Protein AF-A0A8S2SNH1-F1 (afdb_monomer)

Sequence (111 aa):
MMDVDKSIFVLVSIPKTFIAVPIMQLVESNRLDLDTDINRYLSSSNQHINNPQYHYHHITLRQLLSHSVSIGYNLEMETTFAGFGDNAFSEMSLVDAFFHISESKRVELAI

InterPro domains:
  IPR001466 Beta-lactamase-related [PF00144] (6-83)
  IPR012338 Beta-lactamase/transpeptidase-like [G3DSA:3.40.710.10] (2-107)
  IPR012338 Beta-lactamase/transpeptidase-like [SSF56601] (7-81)
  IPR050789 Diverse Enzymatic Activities [PTHR43283] (6-75)

Radius of gyration: 17.14 Å; Cα contacts (8 Å, |Δi|>4): 57; chains: 1; bounding box: 36×29×54 Å

Solvent-accessible surface area (backbone atoms only — not comparable to full-atom values): 7310 Å² total; per-residue (Å²): 132,88,51,84,91,73,64,83,76,89,62,81,72,62,58,53,54,74,53,50,53,58,52,51,53,33,34,78,69,69,75,43,60,53,80,44,50,42,54,77,79,45,63,87,48,102,59,87,76,72,43,93,89,42,82,89,51,77,51,26,45,47,33,64,78,65,70,70,53,97,74,78,84,59,64,66,58,52,58,67,59,71,40,94,83,63,53,60,86,80,78,41,57,72,69,52,65,72,52,61,60,60,59,68,54,65,73,73,71,78,119

Foldseek 3Di:
DDDPVPDDDDPVCPCLCVVVVVVVVCVVVVNFDQQDQCCVVLVPAPDDDADPVCRPDGDGNVCVSVVVHPDDDPVVLCPVQVDDPHCCVVPHDPSCSVRVVVVVVVVVPPD

Secondary structure (DSSP, 8-state):
---TTT-----TTTTHHHHHHHHHHHHHTTSS-TTSBGGGTSTTSSS----TT-TTS--BHHHHHTT-S-----HHHHHHHSSTT--HHHHS-HHHHHHHHHHHTTTTS--

Organism: NCBI:txid392030

pLDDT: mean 73.15, std 19.47, range [30.73, 98.12]

Mean predicted aligned error: 11.0 Å

Structure (mmCIF, N/CA/C/O backbone):
data_AF-A0A8S2SNH1-F1
#
_entry.id   AF-A0A8S2SNH1-F1
#
loop_
_atom_site.group_PDB
_atom_site.id
_atom_site.type_symbol
_atom_site.label_atom_id
_atom_site.label_alt_id
_atom_site.label_comp_id
_atom_site.label_asym_id
_atom_site.label_entity_id
_atom_site.label_seq_id
_atom_site.pdbx_PDB_ins_code
_atom_site.Cartn_x
_atom_site.Cartn_y
_atom_site.Cartn_z
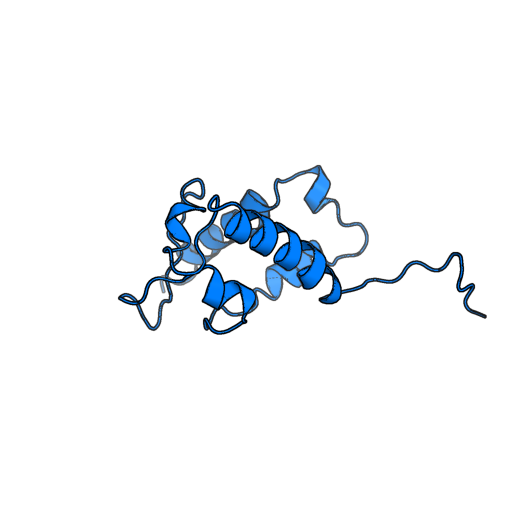_atom_site.occupancy
_atom_site.B_iso_or_equiv
_atom_site.auth_seq_id
_atom_site.auth_comp_id
_atom_site.auth_asym_id
_atom_site.auth_atom_id
_atom_site.pdbx_PDB_model_num
ATOM 1 N N . MET A 1 1 ? 15.694 9.735 -33.777 1.00 77.25 1 MET A N 1
ATOM 2 C CA . MET A 1 1 ? 14.233 9.646 -33.567 1.00 77.25 1 MET A CA 1
ATOM 3 C C . MET A 1 1 ? 13.980 8.558 -32.540 1.00 77.25 1 MET A C 1
ATOM 5 O O . MET A 1 1 ? 14.734 7.594 -32.539 1.00 77.25 1 MET A O 1
ATOM 9 N N . MET A 1 2 ? 13.010 8.742 -31.648 1.00 86.00 2 MET A N 1
ATOM 10 C CA . MET A 1 2 ? 12.643 7.741 -30.643 1.00 86.00 2 MET A CA 1
ATOM 11 C C . MET A 1 2 ? 11.981 6.529 -31.314 1.00 86.00 2 MET A C 1
ATOM 13 O O . MET A 1 2 ? 11.102 6.719 -32.152 1.00 86.00 2 MET A O 1
ATOM 17 N N . ASP A 1 3 ? 12.419 5.315 -30.973 1.00 92.25 3 ASP A N 1
ATOM 18 C CA . ASP A 1 3 ? 11.816 4.058 -31.442 1.00 92.25 3 ASP A CA 1
ATOM 19 C C . ASP A 1 3 ? 10.684 3.675 -30.481 1.00 92.25 3 ASP A C 1
ATOM 21 O O . ASP A 1 3 ? 10.941 3.320 -29.330 1.00 92.25 3 ASP A O 1
ATOM 25 N N . VAL A 1 4 ? 9.436 3.804 -30.926 1.00 89.88 4 VAL A N 1
ATOM 26 C CA . VAL A 1 4 ? 8.248 3.630 -30.075 1.00 89.88 4 VAL A CA 1
ATOM 27 C C . VAL A 1 4 ? 8.120 2.203 -29.535 1.00 89.88 4 VAL A C 1
ATOM 29 O O . VAL A 1 4 ? 7.610 2.023 -28.434 1.00 89.88 4 VAL A O 1
ATOM 32 N N . ASP A 1 5 ? 8.632 1.211 -30.268 1.00 90.88 5 ASP A N 1
ATOM 33 C CA . ASP A 1 5 ? 8.482 -0.207 -29.929 1.00 90.88 5 ASP A CA 1
ATOM 34 C C . ASP A 1 5 ? 9.577 -0.708 -28.975 1.00 90.88 5 ASP A C 1
ATOM 36 O O . ASP A 1 5 ? 9.447 -1.775 -28.375 1.00 90.88 5 ASP A O 1
ATOM 40 N N . LYS A 1 6 ? 10.677 0.044 -28.834 1.00 88.25 6 LYS A N 1
ATOM 41 C CA . LYS A 1 6 ? 11.852 -0.370 -28.041 1.00 88.25 6 LYS A CA 1
ATOM 42 C C . LYS A 1 6 ? 12.225 0.585 -26.922 1.00 88.25 6 LYS A C 1
ATOM 44 O O . LYS A 1 6 ? 13.031 0.227 -26.063 1.00 88.25 6 LYS A O 1
ATOM 49 N N . SER A 1 7 ? 11.700 1.806 -26.938 1.00 85.94 7 SER A N 1
ATOM 50 C CA . SER A 1 7 ? 12.052 2.790 -25.920 1.00 85.94 7 SER A CA 1
ATOM 51 C C . SER A 1 7 ? 11.372 2.457 -24.593 1.00 85.94 7 SER A C 1
ATOM 53 O O . SER A 1 7 ? 10.154 2.316 -24.525 1.00 85.94 7 SER A O 1
ATOM 55 N N . ILE A 1 8 ? 12.167 2.364 -23.527 1.00 82.75 8 ILE A N 1
ATOM 56 C CA . ILE A 1 8 ? 11.688 2.154 -22.157 1.00 82.75 8 ILE A CA 1
ATOM 57 C C . ILE A 1 8 ? 11.511 3.516 -21.482 1.00 82.75 8 ILE A C 1
ATOM 59 O O . ILE A 1 8 ? 12.373 4.389 -21.597 1.00 82.75 8 ILE A O 1
ATOM 63 N N . PHE A 1 9 ? 10.406 3.683 -20.755 1.00 78.81 9 PHE A N 1
ATOM 64 C CA . PHE A 1 9 ? 10.073 4.915 -20.045 1.00 78.81 9 PHE A CA 1
ATOM 65 C C . PHE A 1 9 ? 9.906 4.662 -18.551 1.00 78.81 9 PHE A C 1
ATOM 67 O O . PHE A 1 9 ? 9.274 3.690 -18.138 1.00 78.81 9 PHE A O 1
ATOM 74 N N . VAL A 1 10 ? 10.406 5.593 -17.740 1.00 75.69 10 VAL A N 1
ATOM 75 C CA . VAL A 1 10 ? 10.092 5.631 -16.311 1.00 75.69 10 VAL A CA 1
ATOM 76 C C . VAL A 1 10 ? 8.671 6.163 -16.150 1.00 75.69 10 VAL A C 1
ATOM 78 O O . VAL A 1 10 ? 8.372 7.296 -16.516 1.00 75.69 10 VAL A O 1
ATOM 81 N N . LEU A 1 11 ? 7.786 5.329 -15.607 1.00 79.56 11 LEU A N 1
ATOM 82 C CA . LEU A 1 11 ? 6.353 5.624 -15.504 1.00 79.56 11 LEU A CA 1
ATOM 83 C C . LEU A 1 11 ? 5.970 6.437 -14.251 1.00 79.56 11 LEU A C 1
ATOM 85 O O . LEU A 1 11 ? 4.816 6.847 -14.107 1.00 79.56 11 LEU A O 1
ATOM 89 N N . VAL A 1 12 ? 6.924 6.670 -13.344 1.00 80.31 12 VAL A N 1
ATOM 90 C CA . VAL A 1 12 ? 6.776 7.440 -12.096 1.00 80.31 12 VAL A CA 1
ATOM 91 C C . VAL A 1 12 ? 5.550 6.997 -11.289 1.00 80.31 12 VAL A C 1
ATOM 93 O O . VAL A 1 12 ? 5.585 5.951 -10.654 1.00 80.31 12 VAL A O 1
ATOM 96 N N . SER A 1 13 ? 4.455 7.764 -11.299 1.00 84.19 13 SER A N 1
ATOM 97 C CA . SER A 1 13 ? 3.272 7.510 -10.471 1.00 84.19 13 SER A CA 1
ATOM 98 C C . SER A 1 13 ? 2.193 6.673 -11.150 1.00 84.19 13 SER A C 1
ATOM 100 O O . SER A 1 13 ? 1.283 6.222 -10.461 1.00 84.19 13 SER A O 1
ATOM 102 N N . ILE A 1 14 ? 2.301 6.400 -12.453 1.00 85.94 14 ILE A N 1
ATOM 103 C CA . ILE A 1 14 ? 1.361 5.521 -13.167 1.00 85.94 14 ILE A CA 1
ATOM 104 C C . ILE A 1 14 ? 1.278 4.112 -12.533 1.00 85.94 14 ILE A C 1
ATOM 106 O O . ILE A 1 14 ? 0.162 3.623 -12.375 1.00 85.94 14 ILE A O 1
ATOM 110 N N . PRO A 1 15 ? 2.375 3.476 -12.065 1.00 87.81 15 PRO A N 1
ATOM 111 C CA . PRO A 1 15 ? 2.335 2.181 -11.378 1.00 87.81 15 PRO A CA 1
ATOM 112 C C . PRO A 1 15 ? 1.412 2.097 -10.150 1.00 87.81 15 PRO A C 1
ATOM 114 O O . PRO A 1 15 ? 1.038 0.997 -9.758 1.00 87.81 15 PRO A O 1
ATOM 117 N N . LYS A 1 16 ? 0.982 3.221 -9.554 1.00 84.94 16 LYS A N 1
ATOM 118 C CA . LYS A 1 16 ? 0.031 3.219 -8.424 1.00 84.94 16 LYS A CA 1
ATOM 119 C C . LYS A 1 16 ? -1.296 2.545 -8.783 1.00 84.94 16 LYS A C 1
ATOM 121 O O . LYS A 1 16 ? -1.911 1.933 -7.916 1.00 84.94 16 LYS A O 1
ATOM 126 N N . THR A 1 17 ? -1.711 2.581 -10.052 1.00 89.69 17 THR A N 1
ATOM 127 C CA . THR A 1 17 ? -2.916 1.868 -10.513 1.00 89.69 17 THR A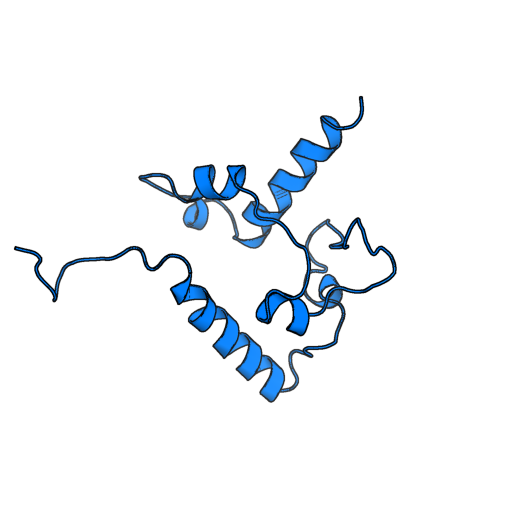 CA 1
ATOM 128 C C . THR A 1 17 ? -2.728 0.352 -10.485 1.00 89.69 17 THR A C 1
ATOM 130 O O . THR A 1 17 ? -3.632 -0.366 -10.069 1.00 89.69 17 THR A O 1
ATOM 133 N N . PHE A 1 18 ? -1.534 -0.136 -10.824 1.00 87.25 18 PHE A N 1
ATOM 134 C CA . PHE A 1 18 ? -1.179 -1.556 -10.762 1.00 87.25 18 PHE A CA 1
ATOM 135 C C . PHE A 1 18 ? -1.087 -2.088 -9.325 1.00 87.25 18 PHE A C 1
ATOM 137 O O . PHE A 1 18 ? -1.133 -3.297 -9.130 1.00 87.25 18 PHE A O 1
ATOM 144 N N . ILE A 1 19 ? -1.006 -1.204 -8.325 1.00 89.88 19 ILE A N 1
ATOM 145 C CA . ILE A 1 19 ? -1.113 -1.547 -6.900 1.00 89.88 19 ILE A CA 1
ATOM 146 C C . ILE A 1 19 ? -2.559 -1.411 -6.402 1.00 89.88 19 ILE A C 1
ATOM 148 O O . ILE A 1 19 ? -3.067 -2.297 -5.720 1.00 89.88 19 ILE A O 1
ATOM 152 N N . ALA A 1 20 ? -3.252 -0.330 -6.766 1.00 92.31 20 ALA A N 1
ATOM 153 C CA . ALA A 1 20 ? -4.617 -0.075 -6.311 1.00 92.31 20 ALA A CA 1
ATOM 154 C C . ALA A 1 20 ? -5.617 -1.127 -6.820 1.00 92.31 20 ALA A C 1
ATOM 156 O O . ALA A 1 20 ? -6.479 -1.566 -6.064 1.00 92.31 20 ALA A O 1
ATOM 157 N N . VAL A 1 21 ? -5.490 -1.569 -8.076 1.00 95.69 21 VAL A N 1
ATOM 158 C CA . VAL A 1 21 ? -6.386 -2.575 -8.673 1.00 95.69 21 VAL A CA 1
ATOM 159 C C . VAL A 1 21 ? -6.376 -3.907 -7.909 1.00 95.69 21 VAL A C 1
ATOM 161 O O . VAL A 1 21 ? -7.451 -4.324 -7.477 1.00 95.69 21 VAL A O 1
ATOM 164 N N . PRO A 1 22 ? -5.233 -4.583 -7.679 1.00 95.88 22 PRO A N 1
ATOM 165 C CA . PRO A 1 22 ? -5.232 -5.838 -6.930 1.00 95.88 22 PRO A CA 1
ATOM 166 C C . PRO A 1 22 ? -5.680 -5.658 -5.476 1.00 95.88 22 PRO A C 1
ATOM 168 O O . PRO A 1 22 ? -6.332 -6.545 -4.932 1.00 95.88 22 PRO A O 1
ATOM 171 N N . ILE A 1 23 ? -5.419 -4.503 -4.853 1.00 95.81 23 ILE A N 1
ATOM 172 C CA . ILE A 1 23 ? -5.975 -4.201 -3.528 1.00 95.81 23 ILE A CA 1
ATOM 173 C C . ILE A 1 23 ? -7.509 -4.188 -3.573 1.00 95.81 23 ILE A C 1
ATOM 175 O O . ILE A 1 23 ? -8.146 -4.821 -2.734 1.00 95.81 23 ILE A O 1
ATOM 179 N N . MET A 1 24 ? -8.112 -3.529 -4.564 1.00 97.19 24 MET A N 1
ATOM 180 C CA . MET A 1 24 ? -9.569 -3.510 -4.720 1.00 97.19 24 MET A CA 1
ATOM 181 C C . MET A 1 24 ? -10.143 -4.901 -5.020 1.00 97.19 24 MET A C 1
ATOM 183 O O . MET A 1 24 ? -11.184 -5.245 -4.474 1.00 97.19 24 MET A O 1
ATOM 187 N N . GLN A 1 25 ? -9.440 -5.745 -5.781 1.00 97.69 25 GLN A N 1
ATOM 188 C CA . GLN A 1 25 ? -9.833 -7.150 -5.978 1.00 97.69 25 GLN A CA 1
ATOM 189 C C . GLN A 1 25 ? -9.816 -7.942 -4.657 1.00 97.69 25 GLN A C 1
ATOM 191 O O . GLN A 1 25 ? -10.701 -8.758 -4.388 1.00 97.69 25 GLN A O 1
ATOM 196 N N . LEU A 1 26 ? -8.829 -7.693 -3.790 1.00 97.44 26 LEU A N 1
ATOM 197 C CA . LEU A 1 26 ? -8.785 -8.292 -2.455 1.00 97.44 26 LEU A CA 1
ATOM 198 C C . LEU A 1 26 ? -9.931 -7.789 -1.566 1.00 97.44 26 LEU A C 1
ATOM 200 O O . LEU A 1 26 ? -10.504 -8.591 -0.826 1.00 97.44 26 LEU A O 1
ATOM 204 N N . VAL A 1 27 ? -10.304 -6.511 -1.676 1.00 97.88 27 VAL A N 1
ATOM 205 C CA . VAL A 1 27 ? -11.489 -5.943 -1.010 1.00 97.88 27 VAL A CA 1
ATOM 206 C C . VAL A 1 27 ? -12.770 -6.617 -1.501 1.00 97.88 27 VAL A C 1
ATOM 208 O O . VAL A 1 27 ? -13.558 -7.086 -0.685 1.00 97.88 27 VAL A O 1
ATOM 211 N N . GLU A 1 28 ? -12.955 -6.755 -2.816 1.00 98.12 28 GLU A N 1
ATOM 212 C CA . GLU A 1 28 ? -14.110 -7.451 -3.406 1.00 98.12 28 GLU A CA 1
ATOM 213 C C . GLU A 1 28 ? -14.224 -8.902 -2.917 1.00 98.12 28 GLU A C 1
ATOM 215 O O . GLU A 1 28 ? -15.320 -9.404 -2.670 1.00 98.12 28 GLU A O 1
ATOM 220 N N . SER A 1 29 ? -13.088 -9.574 -2.709 1.00 98.06 29 SER A N 1
ATOM 221 C CA . SER A 1 29 ? -13.041 -10.935 -2.159 1.00 98.06 29 SER A CA 1
ATOM 222 C C . SER A 1 29 ? -13.149 -11.018 -0.625 1.00 98.06 29 SER A C 1
ATOM 224 O O . SER A 1 29 ? -12.978 -12.102 -0.065 1.00 98.06 29 SER A O 1
ATOM 226 N N . ASN A 1 30 ? -13.438 -9.904 0.063 1.00 96.50 30 ASN A N 1
ATOM 227 C CA . ASN A 1 30 ? -13.500 -9.779 1.528 1.00 96.50 30 ASN A CA 1
ATOM 228 C C . ASN A 1 30 ? -12.207 -10.204 2.250 1.00 96.50 30 ASN A C 1
ATOM 230 O O . ASN A 1 30 ? -12.237 -10.695 3.379 1.00 96.50 30 ASN A O 1
ATOM 234 N N . ARG A 1 31 ? -11.051 -10.054 1.595 1.00 95.81 31 ARG A N 1
ATOM 235 C CA . ARG A 1 31 ? -9.728 -10.358 2.172 1.00 95.81 31 ARG A CA 1
ATOM 236 C C . ARG A 1 31 ? -9.062 -9.125 2.765 1.00 95.81 31 ARG A C 1
ATOM 238 O O . ARG A 1 31 ? -8.227 -9.261 3.654 1.00 95.81 31 ARG A O 1
ATOM 245 N N . LEU A 1 32 ? -9.449 -7.948 2.284 1.00 96.44 32 LEU A N 1
ATOM 246 C CA . LEU A 1 32 ? -9.103 -6.647 2.841 1.00 96.44 32 LEU A CA 1
ATOM 247 C C . LEU A 1 32 ? -10.383 -5.842 3.072 1.00 96.44 32 LEU A C 1
ATOM 249 O O . LEU A 1 32 ? -11.398 -6.066 2.418 1.00 96.44 32 LEU A O 1
ATOM 253 N N . ASP A 1 33 ? -10.311 -4.891 3.988 1.00 97.44 33 ASP A N 1
ATOM 254 C CA . ASP A 1 33 ? -11.365 -3.941 4.311 1.00 97.44 33 ASP A CA 1
ATOM 255 C C . ASP A 1 33 ? -10.770 -2.531 4.188 1.00 97.44 33 ASP A C 1
ATOM 257 O O . ASP A 1 33 ? -9.685 -2.239 4.700 1.00 97.44 33 ASP A O 1
ATOM 261 N N . LEU A 1 34 ? -11.470 -1.667 3.455 1.00 97.00 34 LEU A N 1
ATOM 262 C CA . LEU A 1 34 ? -11.032 -0.306 3.162 1.00 97.00 34 LEU A CA 1
ATOM 263 C C . LEU A 1 34 ? -10.994 0.599 4.394 1.00 97.00 34 LEU A C 1
ATOM 265 O O . LEU A 1 34 ? -10.229 1.564 4.399 1.00 97.00 34 LEU A O 1
ATOM 269 N N . ASP A 1 35 ? -11.806 0.305 5.405 1.00 95.88 35 ASP A N 1
ATOM 270 C CA . ASP A 1 35 ? -12.023 1.155 6.576 1.00 95.88 35 ASP A CA 1
ATOM 271 C C . ASP A 1 35 ? -11.382 0.573 7.849 1.00 95.88 35 ASP A C 1
ATOM 273 O O . ASP A 1 35 ? -11.418 1.186 8.916 1.00 95.88 35 ASP A O 1
ATOM 277 N N . THR A 1 36 ? -10.719 -0.580 7.730 1.00 94.62 36 THR A N 1
ATOM 278 C CA . THR A 1 36 ? -9.870 -1.136 8.787 1.00 94.62 36 THR A CA 1
ATOM 279 C C . THR A 1 36 ? -8.592 -0.304 8.973 1.00 94.62 36 THR A C 1
ATOM 281 O O . THR A 1 36 ? -7.997 0.173 8.003 1.00 9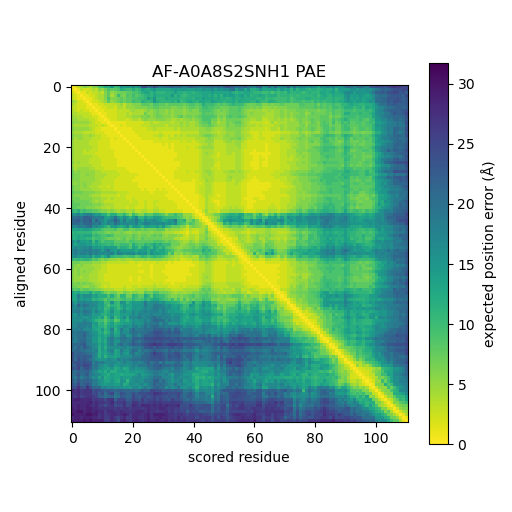4.62 36 THR A O 1
ATOM 284 N N . ASP A 1 37 ? -8.152 -0.156 10.230 1.00 92.12 37 ASP A N 1
ATOM 285 C CA . ASP A 1 37 ? -6.850 0.428 10.581 1.00 92.12 37 ASP A CA 1
ATOM 286 C C . ASP A 1 37 ? -5.716 -0.311 9.854 1.00 92.12 37 ASP A C 1
ATOM 288 O O . ASP A 1 37 ? -5.552 -1.527 9.998 1.00 92.12 37 ASP A O 1
ATOM 292 N N . ILE A 1 38 ? -4.910 0.438 9.102 1.00 90.69 38 ILE A N 1
ATOM 293 C CA . ILE A 1 38 ? -3.801 -0.070 8.299 1.00 90.69 38 ILE A CA 1
ATOM 294 C C . ILE A 1 38 ? -2.798 -0.883 9.122 1.00 90.69 38 ILE A C 1
ATOM 296 O O . ILE A 1 38 ? -2.217 -1.844 8.614 1.00 90.69 38 ILE A O 1
ATOM 300 N N . ASN A 1 39 ? -2.637 -0.564 10.409 1.00 88.12 39 ASN A N 1
ATOM 301 C CA . ASN A 1 39 ? -1.741 -1.291 11.303 1.00 88.12 39 ASN A CA 1
ATOM 302 C C . ASN A 1 39 ? -2.139 -2.763 11.475 1.00 88.12 39 ASN A C 1
ATOM 304 O O . ASN A 1 39 ? -1.293 -3.573 11.837 1.00 88.12 39 ASN A O 1
ATOM 308 N N . ARG A 1 40 ? -3.391 -3.147 11.181 1.00 90.50 40 ARG A N 1
ATOM 309 C CA . ARG A 1 40 ? -3.806 -4.561 11.174 1.00 90.50 40 ARG A CA 1
ATOM 310 C C . ARG A 1 40 ? -3.242 -5.345 9.992 1.00 90.50 40 ARG A C 1
ATOM 312 O O . ARG A 1 40 ? -3.117 -6.560 10.092 1.00 90.50 40 ARG A O 1
ATOM 319 N N . TYR A 1 41 ? -2.931 -4.670 8.887 1.00 87.56 41 TYR A N 1
ATOM 320 C CA . TYR A 1 41 ? -2.336 -5.281 7.696 1.00 87.56 41 TYR A CA 1
ATOM 321 C C . TYR A 1 41 ? -0.813 -5.184 7.698 1.00 87.56 41 TYR A C 1
ATOM 323 O O . TYR A 1 41 ? -0.142 -6.059 7.162 1.00 87.56 41 TYR A O 1
ATOM 331 N N . LEU A 1 42 ? -0.273 -4.133 8.318 1.00 82.62 42 LEU A N 1
ATOM 332 C CA . LEU A 1 42 ? 1.162 -3.859 8.373 1.00 82.62 42 LEU A CA 1
ATOM 333 C C . LEU A 1 42 ? 1.801 -4.254 9.710 1.00 82.62 42 LEU A C 1
ATOM 335 O O . LEU A 1 42 ? 2.946 -3.909 9.956 1.00 82.62 42 LEU A O 1
ATOM 339 N N . SER A 1 43 ? 1.108 -5.022 10.555 1.00 67.94 43 SER A N 1
ATOM 340 C CA . SER A 1 43 ? 1.542 -5.406 11.910 1.00 67.94 43 SER A CA 1
ATOM 341 C C . SER A 1 43 ? 2.882 -6.149 11.999 1.00 67.94 43 SER A C 1
ATOM 343 O O . SER A 1 43 ? 3.383 -6.360 13.098 1.00 67.94 43 SER A O 1
ATOM 345 N N . SER A 1 44 ? 3.444 -6.595 10.874 1.00 62.25 44 SER A N 1
ATOM 346 C CA . SER A 1 44 ? 4.781 -7.189 10.803 1.00 62.25 44 SER A CA 1
ATOM 347 C C . SER A 1 44 ? 5.913 -6.159 10.769 1.00 62.25 44 SER A C 1
ATOM 349 O O . SER A 1 44 ? 7.064 -6.543 10.952 1.00 62.25 44 SER A O 1
ATOM 351 N N . SER A 1 45 ? 5.633 -4.875 10.523 1.00 59.91 45 SER A N 1
ATOM 352 C CA . SER A 1 45 ? 6.632 -3.828 10.715 1.00 59.91 45 SER A CA 1
ATOM 353 C C . SER A 1 45 ? 6.778 -3.562 12.216 1.00 59.91 45 SER A C 1
ATOM 355 O O . SER A 1 45 ? 5.793 -3.456 12.946 1.00 59.91 45 SER A O 1
ATOM 357 N N . ASN A 1 46 ? 8.007 -3.390 12.706 1.00 58.94 46 ASN A N 1
ATOM 358 C CA . ASN A 1 46 ? 8.269 -2.959 14.089 1.00 58.94 46 ASN A CA 1
ATOM 359 C C . ASN A 1 46 ? 7.810 -1.502 14.358 1.00 58.94 46 ASN A C 1
ATOM 361 O O . ASN A 1 46 ? 8.258 -0.863 15.308 1.00 58.94 46 ASN A O 1
ATOM 365 N N . GLN A 1 47 ? 6.935 -0.944 13.514 1.00 66.19 47 GLN A N 1
ATOM 366 C CA . GLN A 1 47 ? 6.527 0.452 13.513 1.00 66.19 47 GLN A CA 1
ATOM 367 C C . GLN A 1 47 ? 5.015 0.578 13.434 1.00 66.19 47 GLN A C 1
ATOM 369 O O . GLN A 1 47 ? 4.379 0.192 12.457 1.00 66.19 47 GLN A O 1
ATOM 374 N N . HIS A 1 48 ? 4.454 1.198 14.466 1.00 77.25 48 HIS A N 1
ATOM 375 C CA . HIS A 1 48 ? 3.066 1.620 14.458 1.00 77.25 48 HIS A CA 1
ATOM 376 C C . HIS A 1 48 ? 2.928 2.897 13.623 1.00 77.25 48 HIS A C 1
ATOM 378 O O . HIS A 1 48 ? 3.556 3.913 13.925 1.00 77.25 48 HIS A O 1
ATOM 384 N N . ILE A 1 49 ? 2.117 2.836 12.571 1.00 78.38 49 ILE A N 1
ATOM 385 C CA . ILE A 1 49 ? 1.881 3.934 11.638 1.00 78.38 49 ILE A CA 1
ATOM 386 C C . ILE A 1 49 ? 0.734 4.779 12.179 1.00 78.38 49 ILE A C 1
ATOM 388 O O . ILE A 1 49 ? -0.424 4.362 12.182 1.00 78.38 49 ILE A O 1
ATOM 392 N N . ASN A 1 50 ? 1.056 5.988 12.620 1.00 79.12 50 ASN A N 1
ATOM 393 C CA . ASN A 1 50 ? 0.096 6.952 13.132 1.00 79.12 50 ASN A CA 1
ATOM 394 C C . ASN A 1 50 ? 0.307 8.330 12.499 1.00 79.12 50 ASN A C 1
ATOM 396 O O . ASN A 1 50 ? 1.405 8.685 12.073 1.00 79.12 50 ASN A O 1
ATOM 400 N N . ASN A 1 51 ? -0.759 9.129 12.449 1.00 76.06 51 ASN A N 1
ATOM 401 C CA . ASN A 1 51 ? -0.648 10.522 12.041 1.00 76.06 51 ASN A CA 1
ATOM 402 C C . ASN A 1 51 ? -0.198 11.368 13.251 1.00 76.06 51 ASN A C 1
ATOM 404 O O . ASN A 1 51 ? -0.969 11.470 14.209 1.00 76.06 51 ASN A O 1
ATOM 408 N N . PRO A 1 52 ? 0.982 12.017 13.216 1.00 72.88 52 PRO A N 1
ATOM 409 C CA . PRO A 1 52 ? 1.497 12.807 14.338 1.00 72.88 52 PRO A CA 1
ATOM 410 C C . PRO A 1 52 ? 0.680 14.077 14.633 1.00 72.88 52 PRO A C 1
ATOM 412 O O . PRO A 1 52 ? 0.844 14.690 15.680 1.00 72.88 52 PRO A O 1
ATOM 415 N N . GLN A 1 53 ? -0.213 14.499 13.736 1.00 74.62 53 GLN A N 1
ATOM 416 C CA . GLN A 1 53 ? -1.138 15.609 13.991 1.00 74.62 53 GLN A CA 1
ATOM 417 C C . GLN A 1 53 ? -2.510 15.136 14.495 1.00 74.62 53 GLN A C 1
ATOM 419 O O . GLN A 1 53 ? -3.237 15.912 15.111 1.00 74.62 53 GLN A O 1
ATOM 424 N N . TYR A 1 54 ? -2.866 13.865 14.278 1.00 75.44 54 TYR A N 1
ATOM 425 C CA . TYR A 1 54 ? -4.188 13.314 14.593 1.00 75.44 54 TYR A CA 1
ATOM 426 C C . TYR A 1 54 ? -4.074 11.930 15.242 1.00 75.44 54 TYR A C 1
ATOM 428 O O . TYR A 1 54 ? -4.499 10.923 14.683 1.00 75.44 54 TYR A O 1
ATOM 436 N N . HIS A 1 55 ? -3.527 11.887 16.459 1.00 68.75 55 HIS A N 1
ATOM 437 C CA . HIS A 1 55 ? -3.164 10.647 17.163 1.00 68.75 55 HIS A CA 1
ATOM 438 C C . HIS A 1 55 ? -4.337 9.687 17.432 1.00 68.75 55 HIS A C 1
ATOM 440 O O . HIS A 1 55 ? -4.113 8.499 17.634 1.00 68.75 55 HIS A O 1
ATOM 446 N N . TYR A 1 56 ? -5.575 10.190 17.446 1.00 67.69 56 TYR A N 1
ATOM 447 C CA . TYR A 1 56 ? -6.784 9.395 17.705 1.00 67.69 56 TYR A CA 1
ATOM 448 C C . TYR A 1 56 ? -7.510 8.937 16.433 1.00 67.69 56 TYR A C 1
ATOM 450 O O . TYR A 1 56 ? -8.551 8.293 16.528 1.00 67.69 56 TYR A O 1
ATOM 458 N N . HIS A 1 57 ? -6.996 9.282 15.249 1.00 78.19 57 HIS A N 1
ATOM 459 C CA . HIS A 1 57 ? -7.586 8.872 13.979 1.00 78.19 57 HIS A CA 1
ATOM 460 C C . HIS A 1 57 ? -6.738 7.762 13.370 1.00 78.19 57 HIS A C 1
ATOM 462 O O . HIS A 1 57 ? -5.597 7.986 12.963 1.00 78.19 57 HIS A O 1
ATOM 468 N N . HIS A 1 58 ? -7.313 6.565 13.306 1.00 87.81 58 HIS A N 1
ATOM 469 C CA . HIS A 1 58 ? -6.712 5.453 12.586 1.00 87.81 58 HIS A CA 1
ATOM 470 C C . HIS A 1 58 ? -6.577 5.805 11.103 1.00 87.81 58 HIS A C 1
ATOM 472 O O . HIS A 1 58 ? -7.459 6.442 10.521 1.00 87.81 58 HIS A O 1
ATOM 478 N N . ILE A 1 59 ? -5.468 5.379 10.505 1.00 90.06 59 ILE A N 1
ATOM 479 C CA . ILE A 1 59 ? -5.231 5.520 9.070 1.00 90.06 59 ILE A CA 1
ATOM 480 C C . ILE A 1 59 ? -5.825 4.292 8.394 1.00 90.06 59 ILE A C 1
ATOM 482 O O . ILE A 1 59 ? -5.491 3.171 8.766 1.00 90.06 59 ILE A O 1
ATOM 486 N N . THR A 1 60 ? -6.694 4.488 7.408 1.00 93.38 60 THR A N 1
ATOM 487 C CA . THR A 1 60 ? -7.343 3.383 6.695 1.00 93.38 60 THR A CA 1
ATOM 488 C C . THR A 1 60 ? -6.751 3.164 5.309 1.00 93.38 60 THR A C 1
ATOM 490 O O . THR A 1 60 ? -6.131 4.052 4.712 1.00 93.38 60 THR A O 1
ATOM 493 N N . LEU A 1 61 ? -6.977 1.971 4.758 1.00 93.56 61 LEU A N 1
ATOM 494 C CA . LEU A 1 61 ? -6.557 1.634 3.400 1.00 93.56 61 LEU A CA 1
ATOM 495 C C . LEU A 1 61 ? -7.201 2.568 2.361 1.00 93.56 61 LEU A C 1
ATOM 497 O O . LEU A 1 61 ? -6.527 3.002 1.428 1.00 93.56 61 LEU A O 1
ATOM 501 N N . ARG A 1 62 ? -8.466 2.963 2.566 1.00 95.12 62 ARG A N 1
ATOM 502 C CA . ARG A 1 62 ? -9.155 3.974 1.748 1.00 95.12 62 ARG A CA 1
ATOM 503 C C . ARG A 1 62 ? -8.370 5.275 1.687 1.00 95.12 62 ARG A C 1
ATOM 505 O O . ARG A 1 62 ? -8.119 5.775 0.597 1.00 95.12 62 ARG A O 1
ATOM 512 N N . GLN A 1 63 ? -7.975 5.801 2.845 1.00 92.56 63 GLN A N 1
ATOM 513 C CA . GLN A 1 63 ? -7.281 7.085 2.943 1.00 92.56 63 GLN A CA 1
ATOM 514 C C . GLN A 1 63 ? -5.905 7.055 2.271 1.00 92.56 63 GLN A C 1
ATOM 516 O O . GLN A 1 63 ? -5.488 8.063 1.700 1.00 92.56 63 GLN A O 1
ATOM 521 N N . LEU A 1 64 ? -5.215 5.909 2.311 1.00 90.38 64 LEU A N 1
ATOM 522 C CA . LEU A 1 64 ? -3.946 5.712 1.609 1.00 90.38 64 LEU A CA 1
ATOM 523 C C . LEU A 1 64 ? -4.134 5.683 0.091 1.00 90.38 64 LEU A C 1
ATOM 525 O O . LEU A 1 64 ? -3.432 6.394 -0.624 1.00 90.38 64 LEU A O 1
ATOM 529 N N . LEU A 1 65 ? -5.107 4.910 -0.402 1.00 91.75 65 LEU A N 1
ATOM 530 C CA . LEU A 1 65 ? -5.395 4.799 -1.836 1.00 91.75 65 LEU A CA 1
ATOM 531 C C . LEU A 1 65 ? -5.919 6.110 -2.442 1.00 91.75 65 LEU A C 1
ATOM 533 O O . LEU A 1 65 ? -5.720 6.352 -3.631 1.00 91.75 65 LEU A O 1
ATOM 537 N N . SER A 1 66 ? -6.579 6.954 -1.643 1.00 91.69 66 SER A N 1
ATOM 538 C CA . SER A 1 66 ? -7.162 8.227 -2.083 1.00 91.69 66 SER A CA 1
ATOM 539 C C . SER A 1 66 ? -6.314 9.459 -1.763 1.00 91.69 66 SER A C 1
ATOM 541 O O . SER A 1 66 ? -6.802 10.578 -1.925 1.00 91.69 66 SER A O 1
ATOM 543 N N . HIS A 1 67 ? -5.076 9.291 -1.280 1.00 88.56 67 HIS A N 1
ATOM 544 C CA . HIS A 1 67 ? -4.208 10.402 -0.861 1.00 88.56 67 HIS A CA 1
ATOM 545 C C . HIS A 1 67 ? -4.891 11.382 0.115 1.00 88.56 67 HIS A C 1
ATOM 547 O O . HIS A 1 67 ? -4.706 12.594 0.042 1.00 88.56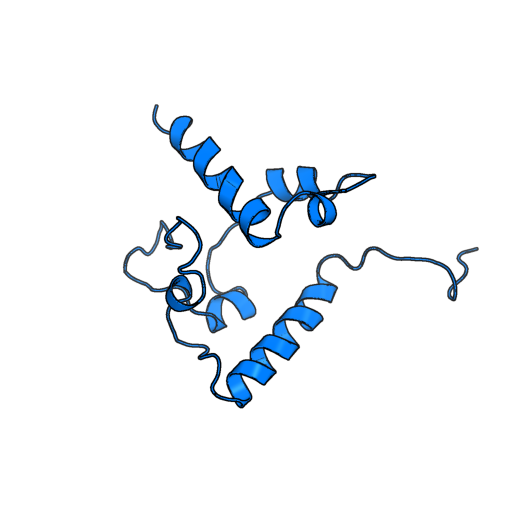 67 HIS A O 1
ATOM 553 N N . SER A 1 68 ? -5.726 10.868 1.019 1.00 86.81 68 SER A N 1
ATOM 554 C CA . SER A 1 68 ? -6.529 11.686 1.943 1.00 86.81 68 SER A CA 1
ATOM 555 C C . SER A 1 68 ? -5.978 11.716 3.369 1.00 86.81 68 SER A C 1
ATOM 557 O O . SER A 1 68 ? -6.572 12.332 4.250 1.00 86.81 68 SER A O 1
AT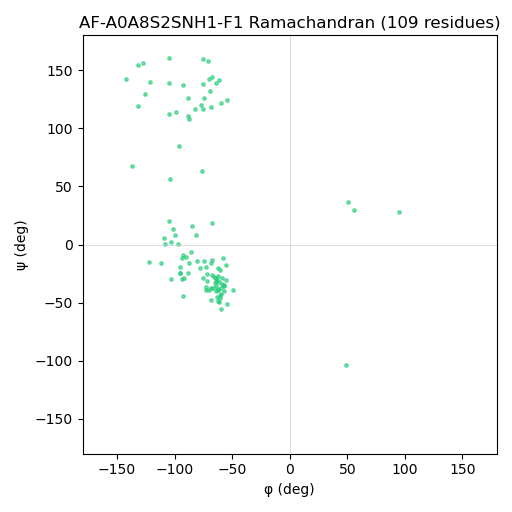OM 559 N N . VAL A 1 69 ? -4.840 11.063 3.605 1.00 82.94 69 VAL A N 1
ATOM 560 C CA . VAL A 1 69 ? -4.072 11.176 4.845 1.00 82.94 69 VAL A CA 1
ATOM 561 C C . VAL A 1 69 ? -2.838 12.043 4.601 1.00 82.94 69 VAL A C 1
ATOM 563 O O . VAL A 1 69 ? -2.173 11.921 3.574 1.00 82.94 69 VAL A O 1
ATOM 566 N N . SER A 1 70 ? -2.523 12.918 5.556 1.00 73.94 70 SER A N 1
ATOM 567 C CA . SER A 1 70 ? -1.350 13.799 5.512 1.00 73.94 70 SER A CA 1
ATOM 568 C C . SER A 1 70 ? -0.057 13.029 5.835 1.00 73.94 70 SER A C 1
ATOM 570 O O . SER A 1 70 ? 0.577 13.255 6.863 1.00 73.94 70 SER A O 1
ATOM 572 N N . ILE A 1 71 ? 0.302 12.060 4.987 1.00 73.38 71 ILE A N 1
ATOM 573 C CA . ILE A 1 71 ? 1.603 11.377 5.015 1.00 73.38 71 ILE A CA 1
ATOM 574 C C . ILE A 1 71 ? 2.475 12.036 3.947 1.00 73.38 71 ILE A C 1
ATOM 576 O O . ILE A 1 71 ? 2.160 11.990 2.759 1.00 73.38 71 ILE A O 1
ATOM 580 N N . GLY A 1 72 ? 3.540 12.703 4.390 1.00 65.44 72 GLY A N 1
ATOM 581 C CA . GLY A 1 72 ? 4.453 13.433 3.516 1.00 65.44 72 GLY A CA 1
ATOM 582 C C . GLY A 1 72 ? 5.391 12.523 2.723 1.00 65.44 72 GLY A C 1
ATOM 583 O O . GLY A 1 72 ? 5.652 11.381 3.100 1.00 65.44 72 GLY A O 1
ATOM 584 N N . TYR A 1 73 ? 5.930 13.065 1.632 1.00 64.00 73 TYR A N 1
ATOM 585 C CA . TYR A 1 73 ? 6.995 12.429 0.862 1.00 64.00 73 TYR A CA 1
ATOM 586 C C . TYR A 1 73 ? 8.270 12.307 1.698 1.00 64.00 73 TYR A C 1
ATOM 588 O O . TYR A 1 73 ? 8.666 13.254 2.380 1.00 64.00 73 TYR A O 1
ATOM 596 N N . ASN A 1 74 ? 8.955 11.172 1.585 1.00 65.25 74 ASN A N 1
ATOM 597 C CA . ASN A 1 74 ? 10.322 11.038 2.067 1.00 65.25 74 ASN A CA 1
ATOM 598 C C . ASN A 1 74 ? 11.283 11.274 0.893 1.00 65.25 74 ASN A C 1
ATOM 600 O O . ASN A 1 74 ? 11.698 10.329 0.224 1.00 65.25 74 ASN A O 1
ATOM 604 N N . LEU A 1 75 ? 11.585 12.552 0.628 1.00 60.66 75 LEU A N 1
ATOM 605 C CA . LEU A 1 75 ? 12.443 12.969 -0.489 1.00 60.66 75 LEU A CA 1
ATOM 606 C C . LEU A 1 75 ? 13.835 12.327 -0.441 1.00 60.66 75 LEU A C 1
ATOM 608 O O . LEU A 1 75 ? 14.378 11.997 -1.488 1.00 60.66 75 LEU A O 1
ATOM 612 N N . GLU A 1 76 ? 14.393 12.108 0.752 1.00 61.12 76 GLU A N 1
ATOM 613 C CA . GLU A 1 76 ? 15.672 11.406 0.891 1.00 61.12 76 GLU A CA 1
ATOM 614 C C . GLU A 1 76 ? 15.572 9.977 0.353 1.00 61.12 76 GLU A C 1
ATOM 616 O O . GLU A 1 76 ? 16.368 9.612 -0.509 1.00 61.12 76 GLU A O 1
ATOM 621 N N . MET A 1 77 ? 14.549 9.206 0.750 1.00 60.91 77 MET A N 1
ATOM 622 C CA . MET A 1 77 ? 14.354 7.850 0.218 1.00 60.91 77 MET A CA 1
ATOM 623 C C . MET A 1 77 ? 14.137 7.845 -1.294 1.00 60.91 77 MET A C 1
ATOM 625 O O . MET A 1 77 ? 14.730 7.028 -1.990 1.00 60.91 77 MET A O 1
ATOM 629 N N . GLU A 1 78 ? 13.324 8.760 -1.821 1.00 60.16 78 GLU A N 1
ATOM 630 C CA . GLU A 1 78 ? 13.066 8.820 -3.262 1.00 60.16 78 GLU A CA 1
ATOM 631 C C . GLU A 1 78 ? 14.353 9.105 -4.046 1.00 6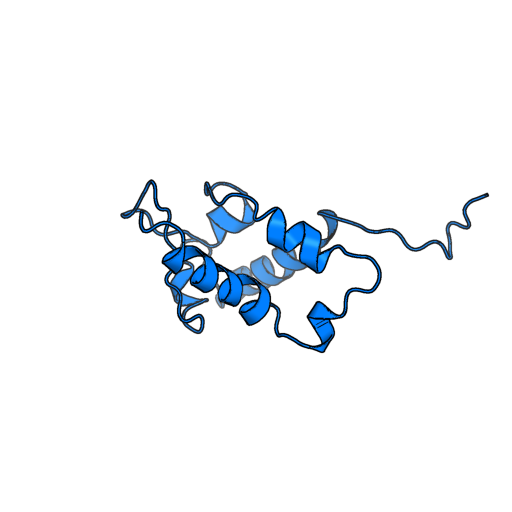0.16 78 GLU A C 1
ATOM 633 O O . GLU A 1 78 ? 14.596 8.470 -5.066 1.00 60.16 78 GLU A O 1
ATOM 638 N N . THR A 1 79 ? 15.241 9.965 -3.536 1.00 60.47 79 THR A N 1
ATOM 639 C CA . THR A 1 79 ? 16.552 10.203 -4.164 1.00 60.47 79 THR A CA 1
ATOM 640 C C . THR A 1 79 ? 17.536 9.043 -4.010 1.00 60.47 79 THR A C 1
ATOM 642 O O . THR A 1 79 ? 18.353 8.829 -4.903 1.00 60.47 79 THR A O 1
ATOM 645 N N . THR A 1 80 ? 17.466 8.285 -2.912 1.00 58.94 80 THR A N 1
ATOM 646 C CA . THR A 1 80 ? 18.314 7.106 -2.683 1.00 58.94 80 THR A CA 1
ATOM 647 C C . THR A 1 80 ? 17.904 5.927 -3.569 1.00 58.94 80 THR A C 1
ATOM 649 O O . THR A 1 80 ? 18.777 5.245 -4.097 1.00 58.94 80 THR A O 1
ATOM 652 N N . PHE A 1 81 ? 16.600 5.715 -3.775 1.00 54.81 81 PHE A N 1
ATOM 653 C CA . PHE A 1 81 ? 16.065 4.594 -4.556 1.00 54.81 81 PHE A CA 1
ATOM 654 C C . PHE A 1 81 ? 15.854 4.921 -6.043 1.00 54.81 81 PHE A C 1
ATOM 656 O O . PHE A 1 81 ? 15.994 4.055 -6.889 1.00 54.81 81 PHE A O 1
ATOM 663 N N . ALA A 1 82 ? 15.593 6.171 -6.431 1.00 55.06 82 ALA A N 1
ATOM 664 C CA . ALA A 1 82 ? 15.443 6.539 -7.848 1.00 55.06 82 ALA A CA 1
ATOM 665 C C . ALA A 1 82 ? 16.782 6.847 -8.558 1.00 55.06 82 ALA A C 1
ATOM 667 O O . ALA A 1 82 ? 16.795 7.474 -9.622 1.00 55.06 82 ALA A O 1
ATOM 668 N N . GLY A 1 83 ? 17.914 6.445 -7.968 1.00 58.56 83 GLY A N 1
ATOM 669 C CA . GLY A 1 83 ? 19.253 6.641 -8.520 1.00 58.56 83 GLY A CA 1
ATOM 670 C C . GLY A 1 83 ? 19.549 5.762 -9.743 1.00 58.56 83 GLY A C 1
ATOM 671 O O . GLY A 1 83 ? 18.942 4.717 -9.969 1.00 58.56 83 GLY A O 1
ATOM 672 N N . PHE A 1 84 ? 20.520 6.178 -10.558 1.00 48.09 84 PHE A N 1
ATOM 673 C CA . PHE A 1 84 ? 20.995 5.381 -11.693 1.00 48.09 84 PHE A CA 1
ATOM 674 C C . PHE A 1 84 ? 21.729 4.127 -11.177 1.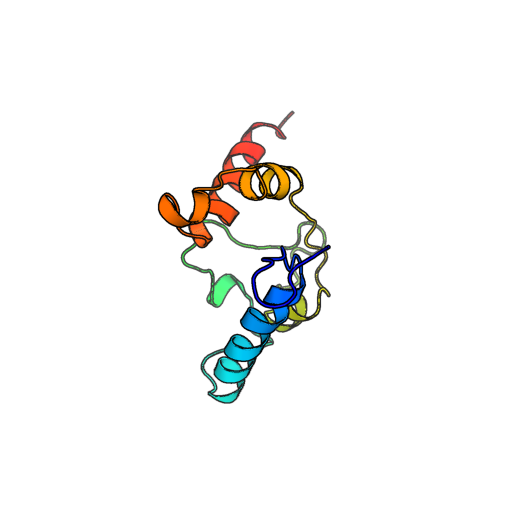00 48.09 84 PHE A C 1
ATOM 676 O O . PHE A 1 84 ? 22.757 4.258 -10.517 1.00 48.09 84 PHE A O 1
ATOM 683 N N . GLY A 1 85 ? 21.225 2.928 -11.497 1.00 56.44 85 GLY A N 1
ATOM 684 C CA . GLY A 1 85 ? 21.803 1.650 -11.044 1.00 56.44 85 GLY A CA 1
ATOM 685 C C . GLY A 1 85 ? 21.165 1.060 -9.781 1.00 56.44 85 GLY A C 1
ATOM 686 O O . GLY A 1 85 ? 21.851 0.372 -9.033 1.00 56.44 85 GLY A O 1
ATOM 687 N N . ASP A 1 86 ? 19.886 1.354 -9.533 1.00 55.94 86 ASP A N 1
ATOM 688 C CA . ASP A 1 86 ? 19.160 0.906 -8.344 1.00 55.94 86 ASP A CA 1
ATOM 689 C C . ASP A 1 86 ? 19.087 -0.632 -8.209 1.00 55.94 86 ASP A C 1
ATOM 691 O O . ASP A 1 86 ? 18.552 -1.335 -9.071 1.00 55.94 86 ASP A O 1
ATOM 695 N N . ASN A 1 87 ? 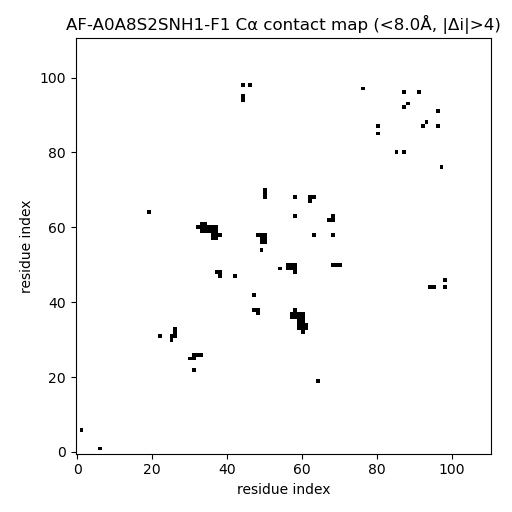19.613 -1.130 -7.085 1.00 53.41 87 ASN A N 1
ATOM 696 C CA . ASN A 1 87 ? 19.620 -2.537 -6.672 1.00 53.41 87 ASN A CA 1
ATOM 697 C C . ASN A 1 87 ? 18.677 -2.782 -5.483 1.00 53.41 87 ASN A C 1
ATOM 699 O O . ASN A 1 87 ? 18.662 -3.886 -4.933 1.00 53.41 87 ASN A O 1
ATOM 703 N N . ALA A 1 88 ? 17.909 -1.781 -5.044 1.00 52.28 88 ALA A N 1
ATOM 704 C CA . ALA A 1 88 ? 17.139 -1.853 -3.805 1.00 52.28 88 ALA A CA 1
ATOM 705 C C . ALA A 1 88 ? 16.138 -3.006 -3.770 1.00 52.28 88 ALA A C 1
ATOM 707 O O . ALA A 1 88 ? 15.969 -3.646 -2.737 1.00 52.28 88 ALA A O 1
ATOM 708 N N . PHE A 1 89 ? 15.555 -3.343 -4.920 1.00 50.12 89 PHE A N 1
ATOM 709 C CA . PHE A 1 89 ? 14.664 -4.494 -5.062 1.00 50.12 89 PHE A CA 1
ATOM 710 C C . PHE A 1 89 ? 15.385 -5.853 -5.066 1.00 50.12 89 PHE A C 1
ATOM 712 O O . PHE A 1 89 ? 14.724 -6.882 -4.940 1.00 50.12 89 PHE A O 1
ATOM 719 N N . SER A 1 90 ? 16.713 -5.880 -5.238 1.00 56.12 90 SER A N 1
ATOM 720 C CA . SER A 1 90 ? 17.525 -7.106 -5.203 1.00 56.12 90 SER A CA 1
ATOM 721 C C . SER A 1 90 ? 18.157 -7.398 -3.841 1.00 56.12 90 SER A C 1
ATOM 723 O O . SER A 1 90 ? 18.418 -8.564 -3.553 1.00 56.12 90 SER A O 1
ATOM 725 N N . GLU A 1 91 ? 18.369 -6.380 -2.997 1.00 48.84 91 GLU A N 1
ATOM 726 C CA . GLU A 1 91 ? 19.064 -6.541 -1.709 1.00 48.84 91 GLU A CA 1
ATOM 727 C C . GLU A 1 91 ? 18.173 -6.343 -0.470 1.00 48.84 91 GLU A C 1
ATOM 729 O O . GLU A 1 91 ? 18.549 -6.783 0.615 1.00 48.84 91 GLU A O 1
ATOM 734 N N . MET A 1 92 ? 16.982 -5.744 -0.597 1.00 51.19 92 MET A N 1
ATOM 735 C CA . MET A 1 92 ? 16.091 -5.482 0.541 1.00 51.19 92 MET A CA 1
ATOM 736 C C . MET A 1 92 ? 14.622 -5.694 0.158 1.00 51.19 92 MET A C 1
ATOM 738 O O . MET A 1 92 ? 14.204 -5.378 -0.957 1.00 51.19 92 MET A O 1
ATOM 742 N N . SER A 1 93 ? 13.803 -6.240 1.067 1.00 56.16 93 SER A N 1
ATOM 743 C CA . SER A 1 93 ? 12.362 -6.292 0.808 1.00 56.16 93 SER A CA 1
ATOM 744 C C . SER A 1 93 ? 11.801 -4.867 0.822 1.00 56.16 93 SER A C 1
ATOM 746 O O . SER A 1 93 ? 12.240 -4.025 1.608 1.00 56.16 93 SER A O 1
ATOM 748 N N . LEU A 1 94 ? 10.812 -4.593 -0.036 1.00 55.81 94 LEU A N 1
ATOM 749 C CA . LEU A 1 94 ? 10.119 -3.300 -0.085 1.00 55.81 94 LEU A CA 1
ATOM 750 C C . LEU A 1 94 ? 9.669 -2.840 1.310 1.00 55.81 94 LEU A C 1
ATOM 752 O O . LEU A 1 94 ? 9.781 -1.669 1.647 1.00 55.81 94 LEU A O 1
ATOM 756 N N . VAL A 1 95 ? 9.203 -3.764 2.146 1.00 54.00 95 VAL A N 1
ATOM 757 C CA . VAL A 1 95 ? 8.757 -3.449 3.507 1.00 54.00 95 VAL A CA 1
ATOM 758 C C . VAL A 1 95 ? 9.921 -2.922 4.349 1.00 54.00 95 VAL A C 1
ATOM 760 O O . VAL A 1 95 ? 9.790 -1.890 5.002 1.00 54.00 95 VAL A O 1
ATOM 763 N N . ASP A 1 96 ? 11.083 -3.567 4.285 1.00 55.22 96 ASP A N 1
ATOM 764 C CA . ASP A 1 96 ? 12.240 -3.171 5.086 1.00 55.22 96 ASP A CA 1
ATOM 765 C C . ASP A 1 96 ? 12.832 -1.842 4.597 1.00 55.22 96 ASP A C 1
ATOM 767 O O . ASP A 1 96 ? 13.157 -0.986 5.414 1.00 55.22 96 ASP A O 1
ATOM 771 N N . ALA A 1 97 ? 12.896 -1.612 3.282 1.00 55.97 97 ALA A N 1
ATOM 772 C CA . ALA A 1 97 ? 13.393 -0.361 2.708 1.00 55.97 97 ALA A CA 1
ATOM 773 C C . ALA A 1 97 ? 12.573 0.863 3.160 1.00 55.97 97 ALA A C 1
ATOM 775 O O . ALA A 1 97 ? 13.137 1.895 3.525 1.00 55.97 97 ALA A O 1
ATOM 776 N N . PHE A 1 98 ? 11.241 0.738 3.185 1.00 54.06 98 PHE A N 1
ATOM 777 C CA . PHE A 1 98 ? 10.350 1.838 3.563 1.00 54.06 98 PHE A CA 1
ATOM 778 C C . PHE A 1 98 ? 10.322 2.114 5.077 1.00 54.06 98 PHE A C 1
ATOM 780 O O . PHE A 1 98 ? 10.105 3.263 5.468 1.00 54.06 98 PHE A O 1
ATOM 787 N N . PHE A 1 99 ? 10.555 1.105 5.930 1.00 53.00 99 PHE A N 1
ATOM 788 C CA . PHE A 1 99 ? 10.465 1.256 7.390 1.00 53.00 99 PHE A CA 1
ATOM 789 C C . PHE A 1 99 ? 11.827 1.366 8.107 1.00 53.00 99 PHE A C 1
ATOM 791 O O . PHE A 1 99 ? 11.919 2.085 9.099 1.00 53.00 99 PHE A O 1
ATOM 798 N N . HIS A 1 100 ? 12.918 0.768 7.619 1.00 48.00 100 HIS A N 1
ATOM 799 C CA . HIS A 1 100 ? 14.234 0.782 8.291 1.00 48.00 100 HIS A CA 1
ATOM 800 C C . HIS A 1 100 ? 14.821 2.199 8.475 1.00 48.00 100 HIS A C 1
ATOM 802 O O . HIS A 1 100 ? 15.468 2.496 9.477 1.00 48.00 100 HIS A O 1
ATOM 808 N N . ILE A 1 101 ? 14.556 3.126 7.551 1.00 45.69 101 ILE A N 1
ATOM 809 C CA . ILE A 1 101 ? 15.108 4.494 7.607 1.00 45.69 101 ILE A CA 1
ATOM 810 C C . ILE A 1 101 ? 14.360 5.385 8.622 1.00 45.69 101 ILE A C 1
ATOM 812 O O . ILE A 1 101 ? 14.922 6.359 9.126 1.00 45.69 101 ILE A O 1
ATOM 816 N N . SER A 1 102 ? 13.126 5.031 9.005 1.00 43.53 102 SER A N 1
ATOM 817 C CA . SER A 1 102 ? 12.374 5.771 10.031 1.00 43.53 102 SER A CA 1
ATOM 818 C C . SER A 1 102 ? 13.054 5.728 11.410 1.00 43.53 102 SER A C 1
ATOM 820 O O . SER A 1 102 ? 12.979 6.708 12.154 1.00 43.53 102 SER A O 1
ATOM 822 N N . GLU A 1 103 ? 13.777 4.649 11.740 1.00 42.28 103 GLU A N 1
ATOM 823 C CA . GLU A 1 103 ? 14.489 4.530 13.021 1.00 42.28 103 GLU A CA 1
ATOM 824 C C . GLU A 1 103 ? 15.734 5.418 13.095 1.00 42.28 103 GLU A C 1
ATOM 826 O O . GLU A 1 103 ? 15.980 6.028 14.138 1.00 42.28 103 GLU A O 1
ATOM 831 N N . SER A 1 104 ? 16.468 5.586 11.988 1.00 37.44 104 SER A N 1
ATOM 832 C CA . SER A 1 104 ? 17.693 6.402 11.973 1.00 37.44 104 SER A CA 1
ATOM 833 C C . SER A 1 104 ? 17.428 7.877 12.300 1.00 37.44 104 SER A C 1
ATOM 835 O O . SER A 1 104 ? 18.298 8.544 12.851 1.00 37.44 104 SER A O 1
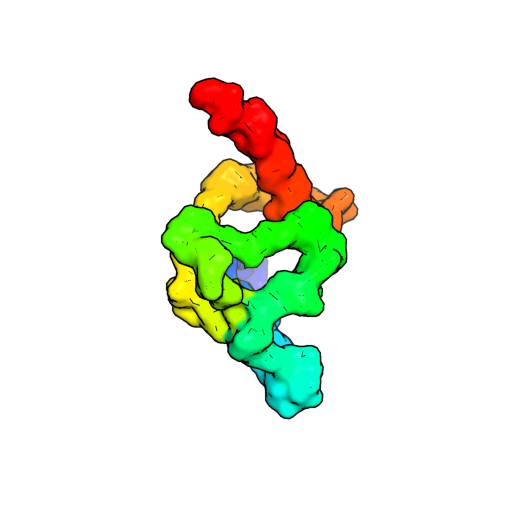ATOM 837 N N . LYS A 1 105 ? 16.217 8.386 12.027 1.00 40.44 105 LYS A N 1
ATOM 838 C CA . LYS A 1 105 ? 15.832 9.778 12.325 1.00 40.44 105 LYS A CA 1
ATOM 839 C C . LYS A 1 105 ? 15.211 9.991 13.707 1.00 40.44 105 LYS A C 1
ATOM 841 O O . LYS A 1 105 ? 15.083 11.137 14.132 1.00 40.44 105 LYS A O 1
ATOM 846 N N . ARG A 1 106 ? 14.855 8.933 14.450 1.00 36.91 106 ARG A N 1
ATOM 847 C CA . ARG A 1 106 ? 14.380 9.084 15.842 1.00 36.91 106 ARG A CA 1
ATOM 848 C C . ARG A 1 106 ? 15.498 9.450 16.819 1.00 36.91 106 ARG A C 1
ATOM 850 O O . ARG A 1 106 ? 15.197 9.974 17.886 1.00 36.91 106 ARG A O 1
ATOM 857 N N . VAL A 1 107 ? 16.761 9.217 16.457 1.00 34.91 107 VAL A N 1
ATOM 858 C CA . VAL A 1 107 ? 17.919 9.554 17.303 1.00 34.91 107 VAL A CA 1
ATOM 859 C C . VAL A 1 107 ? 18.410 10.993 17.069 1.00 34.91 107 VAL A C 1
ATOM 861 O O . VAL A 1 107 ? 18.960 11.594 17.984 1.00 34.91 107 VAL A O 1
ATOM 864 N N . GLU A 1 108 ? 18.150 11.595 15.902 1.00 31.97 108 GLU A N 1
ATOM 865 C CA . GLU A 1 108 ? 18.657 12.941 15.562 1.00 31.97 108 GLU A CA 1
ATOM 866 C C . GLU A 1 108 ? 17.703 14.108 15.874 1.00 31.97 108 GLU A C 1
ATOM 868 O O . GLU A 1 108 ? 18.133 15.256 15.858 1.00 31.97 108 GLU A O 1
ATOM 873 N N . LEU A 1 109 ? 16.431 13.853 16.203 1.00 30.86 109 LEU A N 1
ATOM 874 C CA . LEU A 1 109 ? 15.447 14.903 16.540 1.00 30.86 109 LEU A CA 1
ATOM 875 C C . LEU A 1 109 ? 15.134 15.009 18.045 1.00 30.86 109 LEU A C 1
ATOM 877 O O . LEU A 1 109 ? 14.115 15.574 18.435 1.00 30.86 109 LEU A O 1
ATOM 881 N N . ALA A 1 110 ? 16.021 14.488 18.895 1.00 30.73 110 ALA A N 1
ATOM 882 C CA . ALA A 1 110 ? 16.001 14.701 20.341 1.00 30.73 110 ALA A CA 1
ATOM 883 C C . ALA A 1 110 ? 17.088 15.706 20.773 1.00 30.73 110 ALA A C 1
ATOM 885 O O . ALA A 1 110 ? 17.931 15.373 21.604 1.00 30.73 110 ALA A O 1
ATOM 886 N N . ILE A 1 111 ? 17.080 16.917 20.198 1.00 31.12 111 ILE A N 1
ATOM 887 C CA . ILE A 1 111 ? 17.741 18.121 20.740 1.00 31.12 111 ILE A CA 1
ATOM 888 C C . ILE A 1 111 ? 16.875 19.341 20.423 1.00 31.12 111 ILE A C 1
ATOM 890 O O . ILE A 1 111 ? 16.468 19.470 19.247 1.00 31.12 111 ILE A O 1
#